Protein AF-C5KQ57-F1 (afdb_monomer_lite)

Radius of gyration: 14.75 Å; chains: 1; bounding box: 35×31×45 Å

Structure (mmCIF, N/CA/C/O backbone):
data_AF-C5KQ57-F1
#
_entry.id   AF-C5KQ57-F1
#
loop_
_atom_site.group_PDB
_atom_site.id
_atom_site.type_symbol
_atom_site.label_atom_id
_atom_site.label_alt_id
_atom_site.label_comp_id
_atom_site.label_asym_id
_atom_site.label_entity_id
_atom_site.label_seq_id
_atom_site.pdbx_PDB_ins_code
_atom_site.Cartn_x
_atom_site.Cartn_y
_atom_site.Cartn_z
_atom_site.occupancy
_atom_site.B_iso_or_equiv
_atom_site.auth_seq_id
_atom_site.auth_comp_id
_atom_site.auth_asym_id
_atom_site.auth_atom_id
_atom_site.pdbx_PDB_model_num
ATOM 1 N N . MET A 1 1 ? 5.722 4.271 -17.249 1.00 57.03 1 MET A N 1
ATOM 2 C CA . MET A 1 1 ? 5.388 3.732 -15.921 1.00 57.03 1 MET A CA 1
ATOM 3 C C . MET A 1 1 ? 4.205 2.830 -16.163 1.00 57.03 1 MET A C 1
ATOM 5 O O . MET A 1 1 ? 3.129 3.334 -16.461 1.00 57.03 1 MET A O 1
ATOM 9 N N . THR A 1 2 ? 4.468 1.532 -16.242 1.00 68.94 2 THR A N 1
ATOM 10 C CA . THR A 1 2 ? 3.512 0.520 -16.711 1.00 68.94 2 THR A CA 1
ATOM 11 C C . THR A 1 2 ? 3.211 -0.441 -15.565 1.00 68.94 2 THR A C 1
ATOM 13 O O . THR A 1 2 ? 3.278 -1.651 -15.724 1.00 68.94 2 THR A O 1
ATOM 16 N N . ASP A 1 3 ? 2.941 0.107 -14.382 1.00 87.44 3 ASP A N 1
ATOM 17 C CA . ASP A 1 3 ? 2.544 -0.707 -13.239 1.00 87.44 3 ASP A CA 1
ATOM 18 C C . ASP A 1 3 ? 1.046 -0.992 -13.336 1.00 87.44 3 ASP A C 1
ATOM 20 O O . ASP A 1 3 ? 0.245 -0.092 -13.611 1.00 87.44 3 ASP A O 1
ATOM 24 N N . CYS A 1 4 ? 0.671 -2.244 -13.105 1.00 90.44 4 CYS A N 1
ATOM 25 C CA . CYS A 1 4 ? -0.712 -2.689 -13.152 1.00 90.44 4 CYS A CA 1
ATOM 26 C C . CYS A 1 4 ? -1.061 -3.338 -11.819 1.00 90.44 4 CYS A C 1
ATOM 28 O O . CYS A 1 4 ? -0.482 -4.359 -11.457 1.00 90.44 4 CYS A O 1
ATOM 30 N N . ALA A 1 5 ? -2.044 -2.776 -11.121 1.00 93.56 5 ALA A N 1
ATOM 31 C CA . ALA A 1 5 ? -2.600 -3.364 -9.913 1.00 93.56 5 ALA A CA 1
ATOM 32 C C . ALA A 1 5 ? -4.131 -3.359 -9.974 1.00 93.56 5 ALA A C 1
ATOM 34 O O . ALA A 1 5 ? -4.744 -2.405 -10.457 1.00 93.56 5 ALA A O 1
ATOM 35 N N . PHE A 1 6 ? -4.745 -4.429 -9.478 1.00 94.69 6 PHE A N 1
ATOM 36 C CA . PHE A 1 6 ? -6.189 -4.625 -9.448 1.00 94.69 6 PHE A CA 1
ATOM 37 C C . PHE A 1 6 ? -6.610 -5.137 -8.077 1.00 94.69 6 PHE A C 1
ATOM 39 O O . PHE A 1 6 ? -5.919 -5.955 -7.472 1.00 94.69 6 PHE A O 1
ATOM 46 N N . GLY A 1 7 ? -7.766 -4.674 -7.609 1.00 95.00 7 GLY A N 1
ATOM 47 C CA . GLY A 1 7 ? -8.385 -5.138 -6.375 1.00 95.00 7 GLY A CA 1
ATOM 48 C C . GLY A 1 7 ? -9.827 -5.565 -6.622 1.00 95.00 7 GLY A C 1
ATOM 49 O O . GLY A 1 7 ? -10.558 -4.872 -7.329 1.00 95.00 7 GLY A O 1
ATOM 50 N N . ILE A 1 8 ? -10.241 -6.690 -6.040 1.00 95.94 8 ILE A N 1
ATOM 51 C CA . ILE A 1 8 ? -11.638 -7.138 -6.017 1.00 95.94 8 ILE A CA 1
ATOM 52 C C . ILE A 1 8 ? -12.045 -7.327 -4.561 1.00 95.94 8 ILE A C 1
ATOM 54 O O . ILE A 1 8 ? -11.406 -8.083 -3.832 1.00 95.94 8 ILE A O 1
ATOM 58 N N . ALA A 1 9 ? -13.119 -6.651 -4.158 1.00 94.62 9 ALA A N 1
ATOM 59 C CA . ALA A 1 9 ? -13.748 -6.833 -2.858 1.00 94.62 9 ALA A CA 1
ATOM 60 C C . ALA A 1 9 ? -14.992 -7.717 -3.009 1.00 94.62 9 ALA A C 1
ATOM 62 O O . ALA A 1 9 ? -15.873 -7.437 -3.827 1.00 94.62 9 ALA A O 1
ATOM 63 N N . GLY A 1 10 ? -15.036 -8.796 -2.235 1.00 93.06 10 GLY A N 1
ATOM 64 C CA . GLY A 1 10 ? -16.221 -9.613 -2.020 1.00 93.06 10 GLY A CA 1
ATOM 65 C C . GLY A 1 10 ? -16.960 -9.189 -0.753 1.00 93.06 10 GLY A C 1
ATOM 66 O O . GLY A 1 10 ? -16.752 -8.101 -0.228 1.00 93.06 10 GLY A O 1
ATOM 67 N N . LYS A 1 11 ? -17.835 -10.068 -0.258 1.00 90.00 11 LYS A N 1
ATOM 68 C CA . LYS A 1 11 ? -18.591 -9.818 0.976 1.00 90.00 11 LYS A CA 1
ATOM 69 C C . LYS A 1 11 ? -17.690 -9.819 2.216 1.00 90.00 11 LYS A C 1
ATOM 71 O O . LYS A 1 11 ? -17.746 -8.883 2.994 1.00 90.00 11 LYS A O 1
ATOM 76 N N . ASP A 1 12 ? -16.867 -10.858 2.349 1.00 90.56 12 ASP A N 1
ATOM 77 C CA . ASP A 1 12 ? -16.063 -11.133 3.548 1.00 90.56 12 ASP A CA 1
ATOM 78 C C . ASP A 1 12 ? -14.572 -11.317 3.187 1.00 90.56 12 ASP A C 1
ATOM 80 O O . ASP A 1 12 ? -13.826 -12.012 3.872 1.00 90.56 12 ASP A O 1
ATOM 84 N N . TRP A 1 13 ? -14.142 -10.791 2.034 1.00 91.69 13 TRP A N 1
ATOM 85 C CA . TRP A 1 13 ? -12.780 -10.966 1.526 1.00 91.69 13 TRP A CA 1
ATOM 86 C C . TRP A 1 13 ? -12.380 -9.861 0.550 1.00 91.69 13 TRP A C 1
ATOM 88 O O . TRP A 1 13 ? -13.220 -9.245 -0.109 1.00 91.69 13 TRP A O 1
ATOM 98 N N . VAL A 1 14 ? -11.071 -9.678 0.396 1.00 94.62 14 VAL A N 1
ATOM 99 C CA . VAL A 1 14 ? -10.468 -8.823 -0.627 1.00 94.62 14 VAL A CA 1
ATOM 100 C C . VAL A 1 14 ? -9.301 -9.555 -1.282 1.00 94.62 14 VAL A C 1
ATOM 102 O O . VAL A 1 14 ? -8.558 -10.276 -0.621 1.00 94.62 14 VAL A O 1
ATOM 105 N N . ILE A 1 15 ? -9.151 -9.390 -2.593 1.00 95.00 15 ILE A N 1
ATOM 106 C CA . ILE A 1 15 ? -7.998 -9.874 -3.355 1.00 95.00 15 ILE A CA 1
ATOM 107 C C . ILE A 1 15 ? -7.335 -8.670 -4.006 1.00 95.00 15 ILE A C 1
ATOM 109 O O . ILE A 1 15 ? -8.017 -7.857 -4.630 1.00 95.00 15 ILE A O 1
ATOM 113 N N . ILE A 1 16 ? -6.011 -8.593 -3.895 1.00 95.69 16 ILE A N 1
ATOM 114 C CA . ILE A 1 16 ? -5.174 -7.638 -4.616 1.00 95.69 16 ILE A CA 1
ATOM 115 C C . ILE A 1 16 ? -4.205 -8.427 -5.492 1.00 95.69 16 ILE A C 1
ATOM 117 O O . ILE A 1 16 ? -3.599 -9.397 -5.042 1.00 95.69 16 ILE A O 1
ATOM 121 N N . ALA A 1 17 ? -4.068 -8.009 -6.744 1.00 94.81 17 ALA A N 1
ATOM 122 C CA . ALA A 1 17 ? -3.086 -8.530 -7.679 1.00 94.81 17 ALA A CA 1
ATOM 123 C C . ALA A 1 17 ? -2.285 -7.366 -8.259 1.00 94.81 17 ALA A C 1
ATOM 125 O O . ALA A 1 17 ? -2.866 -6.350 -8.639 1.00 94.81 17 ALA A O 1
ATOM 126 N N . ALA A 1 18 ? -0.970 -7.527 -8.353 1.00 94.81 18 ALA A N 1
ATOM 127 C CA . ALA A 1 18 ? -0.073 -6.576 -8.992 1.00 94.81 18 ALA A CA 1
ATOM 128 C C . ALA A 1 18 ? 0.860 -7.308 -9.960 1.00 94.81 18 ALA A C 1
ATOM 130 O O . ALA A 1 18 ? 1.120 -8.504 -9.809 1.00 94.81 18 ALA A O 1
ATOM 131 N N . ASP A 1 19 ? 1.340 -6.604 -10.979 1.00 93.56 19 ASP A N 1
ATOM 132 C CA . ASP A 1 19 ? 2.390 -7.120 -11.846 1.00 93.56 19 ASP A CA 1
ATOM 133 C C . ASP A 1 19 ? 3.745 -7.166 -11.114 1.00 93.56 19 ASP A C 1
ATOM 135 O O . ASP A 1 19 ? 3.965 -6.475 -10.123 1.00 93.56 19 ASP A O 1
ATOM 139 N N . SER A 1 20 ? 4.679 -7.961 -11.632 1.00 92.81 20 SER A N 1
ATOM 140 C CA . SER A 1 20 ? 5.989 -8.179 -11.007 1.00 92.81 20 SER A CA 1
ATOM 141 C C . SER A 1 20 ? 7.163 -7.509 -11.733 1.00 92.81 20 SER A C 1
ATOM 143 O O . SER A 1 20 ? 8.329 -7.791 -11.434 1.00 92.81 20 SER A O 1
ATOM 145 N N . HIS A 1 21 ? 6.890 -6.667 -12.735 1.00 90.69 21 HIS A N 1
ATOM 146 C CA . HIS A 1 21 ? 7.920 -6.112 -13.612 1.00 90.69 21 HIS A CA 1
ATOM 147 C C . HIS A 1 21 ? 8.413 -4.757 -13.110 1.00 90.69 21 HIS A C 1
ATOM 149 O O . HIS A 1 21 ? 7.628 -3.863 -12.823 1.00 90.69 21 HIS A O 1
ATOM 155 N N . VAL A 1 22 ? 9.732 -4.582 -13.061 1.00 89.19 22 VAL A N 1
ATOM 156 C CA . VAL A 1 22 ? 10.380 -3.286 -12.850 1.00 89.19 22 VAL A CA 1
ATOM 157 C C . VAL A 1 22 ? 11.138 -2.942 -14.118 1.00 89.19 22 VAL A C 1
ATOM 159 O O . VAL A 1 22 ? 12.109 -3.609 -14.491 1.00 89.19 22 VAL A O 1
ATOM 162 N N . GLU A 1 23 ? 10.676 -1.902 -14.794 1.00 87.94 23 GLU A N 1
ATOM 163 C CA . GLU A 1 23 ? 11.152 -1.504 -16.110 1.00 87.94 23 GLU A CA 1
ATOM 164 C C . GLU A 1 23 ? 11.298 0.014 -16.212 1.00 87.94 23 GLU A C 1
ATOM 166 O O . GLU A 1 23 ? 10.517 0.783 -15.651 1.00 87.94 23 GLU A O 1
ATOM 171 N N . GLN A 1 24 ? 12.309 0.452 -16.958 1.00 83.88 24 GLN A N 1
ATOM 172 C CA . GLN A 1 24 ? 12.493 1.853 -17.315 1.00 83.88 24 GLN A CA 1
ATOM 173 C C . GLN A 1 24 ? 12.790 1.949 -18.803 1.00 83.88 24 GLN A C 1
ATOM 175 O O . GLN A 1 24 ? 13.822 1.485 -19.293 1.00 83.88 24 GLN A O 1
ATOM 180 N N . SER A 1 25 ? 11.876 2.598 -19.528 1.00 85.88 25 SER A N 1
ATOM 181 C CA . SER A 1 25 ? 11.896 2.632 -20.990 1.00 85.88 25 SER A CA 1
ATOM 182 C C . SER A 1 25 ? 11.914 1.202 -21.555 1.00 85.88 25 SER A C 1
ATOM 184 O O . SER A 1 25 ? 11.024 0.418 -21.246 1.00 85.88 25 SER A O 1
ATOM 186 N N . ILE A 1 26 ? 12.915 0.842 -22.356 1.00 85.69 26 ILE A N 1
ATOM 187 C CA . ILE A 1 26 ? 13.069 -0.495 -22.948 1.00 85.69 26 ILE A CA 1
ATOM 188 C C . ILE A 1 26 ? 13.811 -1.493 -22.044 1.00 85.69 26 ILE A C 1
ATOM 190 O O . ILE A 1 26 ? 13.926 -2.668 -22.392 1.00 85.69 26 ILE A O 1
ATOM 194 N N . VAL A 1 27 ? 14.370 -1.034 -20.92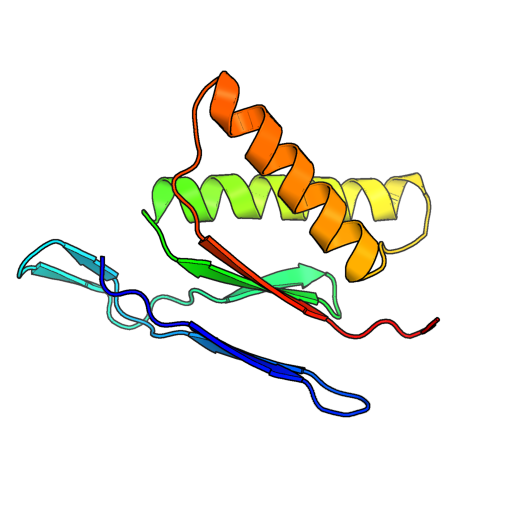0 1.00 87.94 27 VAL A N 1
ATOM 195 C CA . VAL A 1 27 ? 15.222 -1.848 -20.047 1.00 87.94 27 VAL A CA 1
ATOM 196 C C . VAL A 1 27 ? 14.373 -2.508 -18.969 1.00 87.94 27 VAL A C 1
ATOM 198 O O . VAL A 1 27 ? 13.697 -1.828 -18.197 1.00 87.94 27 VAL A O 1
ATOM 201 N N . LYS A 1 28 ? 14.452 -3.839 -18.888 1.00 88.75 28 LYS A N 1
ATOM 202 C CA . LYS A 1 28 ? 13.862 -4.635 -17.807 1.00 88.75 28 LYS A CA 1
ATOM 203 C C . LYS A 1 28 ? 14.905 -4.845 -16.717 1.00 88.75 28 LYS A C 1
ATOM 205 O O . LYS A 1 28 ? 15.903 -5.520 -16.956 1.00 88.75 28 LYS A O 1
ATOM 210 N N . PHE A 1 29 ? 14.674 -4.281 -15.537 1.00 89.44 29 PHE A N 1
ATOM 211 C CA . PHE A 1 29 ? 15.560 -4.460 -14.388 1.00 89.44 29 PHE A CA 1
ATOM 212 C C . PHE A 1 29 ? 15.262 -5.754 -13.638 1.00 89.44 29 PHE A C 1
ATOM 214 O O . PHE A 1 29 ? 16.181 -6.490 -13.287 1.00 89.44 29 PHE A O 1
ATOM 221 N N . LYS A 1 30 ? 13.977 -6.032 -13.392 1.00 91.06 30 LYS A N 1
ATOM 222 C CA . LYS A 1 30 ? 13.521 -7.193 -12.620 1.00 91.06 30 LYS A CA 1
ATOM 223 C C . LYS A 1 30 ? 12.134 -7.630 -13.090 1.00 91.06 30 LYS A C 1
ATOM 225 O O . LYS A 1 30 ? 11.354 -6.807 -13.554 1.00 91.06 30 LYS A O 1
ATOM 230 N N . THR A 1 31 ? 11.831 -8.921 -12.991 1.00 91.31 31 THR A N 1
ATOM 231 C CA . THR A 1 31 ? 10.525 -9.504 -13.373 1.00 91.31 31 THR A CA 1
ATOM 232 C C . THR A 1 31 ? 9.852 -10.268 -12.233 1.00 91.31 31 THR A C 1
ATOM 234 O O . THR A 1 31 ? 8.817 -10.901 -12.428 1.00 91.31 31 THR A O 1
ATOM 237 N N . THR A 1 32 ? 10.458 -10.239 -11.051 1.00 93.12 32 THR A N 1
ATOM 238 C CA . THR A 1 32 ? 10.054 -10.966 -9.843 1.00 93.12 32 THR A CA 1
ATOM 239 C C . THR A 1 32 ? 9.912 -10.024 -8.650 1.00 93.12 32 THR A C 1
ATOM 241 O O . THR A 1 32 ? 10.147 -10.421 -7.512 1.00 93.12 32 THR A O 1
ATOM 244 N N . GLU A 1 33 ? 9.643 -8.744 -8.904 1.00 91.56 33 GLU A N 1
ATOM 245 C CA . GLU A 1 33 ? 9.388 -7.803 -7.819 1.00 91.56 33 GLU A CA 1
ATOM 246 C C . GLU A 1 33 ? 8.014 -8.068 -7.223 1.00 91.56 33 GLU A C 1
ATOM 248 O O . GLU A 1 33 ? 7.047 -8.241 -7.964 1.00 91.56 33 GLU A O 1
ATOM 253 N N . ASP A 1 34 ? 7.942 -8.101 -5.896 1.00 91.94 34 ASP A N 1
ATOM 254 C CA . ASP A 1 34 ? 6.665 -8.073 -5.205 1.00 91.94 34 ASP A CA 1
ATOM 255 C C . ASP A 1 34 ? 6.286 -6.615 -4.959 1.00 91.94 34 ASP A C 1
ATOM 257 O O . ASP A 1 34 ? 7.014 -5.879 -4.295 1.00 91.94 34 ASP A O 1
ATOM 261 N N . LYS A 1 35 ? 5.175 -6.189 -5.557 1.00 93.19 35 LYS A N 1
ATOM 262 C CA . LYS A 1 35 ? 4.637 -4.831 -5.411 1.00 93.19 35 LYS A CA 1
ATOM 263 C C . LYS A 1 35 ? 3.510 -4.767 -4.382 1.00 93.19 35 LYS A C 1
ATOM 265 O O . LYS A 1 35 ? 2.881 -3.716 -4.241 1.00 93.19 35 LYS A O 1
ATOM 270 N N . ILE A 1 36 ? 3.212 -5.885 -3.717 1.00 94.69 36 ILE A N 1
ATOM 271 C CA . ILE A 1 36 ? 2.230 -5.989 -2.643 1.00 94.69 36 ILE A CA 1
ATOM 272 C C . ILE A 1 36 ? 2.989 -5.997 -1.316 1.00 94.69 36 ILE A C 1
ATOM 274 O O . ILE A 1 36 ? 3.929 -6.755 -1.114 1.00 94.69 36 ILE A O 1
ATOM 278 N N . TYR A 1 37 ? 2.562 -5.138 -0.399 1.00 92.88 37 TYR A N 1
ATOM 279 C CA . TYR A 1 37 ? 3.205 -4.924 0.887 1.00 92.88 37 TYR A CA 1
ATOM 280 C C . TYR A 1 37 ? 2.207 -5.203 2.002 1.00 92.88 37 TYR A C 1
ATOM 282 O O . TYR A 1 37 ? 1.089 -4.679 2.002 1.00 92.88 37 TYR A O 1
ATOM 290 N N . GLU A 1 38 ? 2.624 -6.007 2.970 1.00 91.88 38 GLU A N 1
ATOM 291 C CA . GLU A 1 38 ? 1.851 -6.288 4.175 1.00 91.88 38 GLU A CA 1
ATOM 292 C C . GLU A 1 38 ? 1.976 -5.104 5.142 1.00 91.88 38 GLU A C 1
ATOM 294 O O . GLU A 1 38 ? 3.077 -4.722 5.539 1.00 91.88 38 GLU A O 1
ATOM 299 N N . MET A 1 39 ? 0.848 -4.478 5.488 1.00 89.75 39 MET A N 1
ATOM 300 C CA . MET A 1 39 ? 0.826 -3.360 6.445 1.00 89.75 39 MET A CA 1
ATOM 301 C C . MET A 1 39 ? 0.606 -3.841 7.878 1.00 89.75 39 MET A C 1
ATOM 303 O O . MET A 1 39 ? 1.110 -3.234 8.817 1.00 89.75 39 MET A O 1
ATOM 307 N N . ASP A 1 40 ? -0.191 -4.896 8.026 1.00 85.56 40 ASP A N 1
ATOM 308 C CA . ASP A 1 40 ? -0.563 -5.556 9.275 1.00 85.56 40 ASP A CA 1
ATOM 309 C C . ASP A 1 40 ? -1.082 -6.966 8.921 1.00 85.56 40 ASP A C 1
ATOM 311 O O . ASP A 1 40 ? -1.257 -7.279 7.741 1.00 85.56 40 ASP A O 1
ATOM 315 N N . ASN A 1 41 ? -1.403 -7.801 9.910 1.00 85.44 41 ASN A N 1
ATOM 316 C CA . ASN A 1 41 ? -1.804 -9.205 9.707 1.00 85.44 41 ASN A CA 1
ATOM 317 C C . ASN A 1 41 ? -2.997 -9.417 8.749 1.00 85.44 41 ASN A C 1
ATOM 319 O O . ASN A 1 41 ? -3.166 -10.506 8.209 1.00 85.44 41 ASN A O 1
ATOM 323 N N . ASN A 1 42 ? -3.851 -8.409 8.567 1.00 90.31 42 ASN A N 1
ATOM 324 C CA . ASN A 1 42 ? -5.079 -8.475 7.769 1.00 90.31 42 ASN A CA 1
ATOM 325 C C . ASN A 1 42 ? -5.199 -7.341 6.735 1.00 90.31 42 ASN A C 1
ATOM 327 O O . ASN A 1 42 ? -6.300 -7.084 6.245 1.00 90.31 42 ASN A O 1
ATOM 331 N N . LYS A 1 43 ? -4.101 -6.637 6.411 1.00 93.50 43 LYS A N 1
ATOM 332 C CA . LYS A 1 43 ? -4.110 -5.474 5.504 1.00 93.50 43 LYS A CA 1
ATOM 333 C C . LYS A 1 43 ? -2.926 -5.495 4.548 1.00 93.50 43 LYS A C 1
ATOM 335 O O . LYS A 1 43 ? -1.779 -5.660 4.955 1.00 93.50 43 LYS A O 1
ATOM 340 N N . LEU A 1 44 ? -3.219 -5.246 3.280 1.00 94.50 44 LEU A N 1
ATOM 341 C CA . LEU A 1 44 ? -2.292 -5.296 2.160 1.00 94.50 44 LEU A CA 1
ATOM 342 C C . LEU A 1 44 ? -2.374 -4.001 1.354 1.00 94.50 44 LEU A C 1
ATOM 344 O O . LEU A 1 44 ? -3.447 -3.407 1.202 1.00 94.50 44 LEU A O 1
ATOM 348 N N . VAL A 1 45 ? -1.241 -3.587 0.795 1.00 95.38 45 VAL A N 1
ATOM 349 C CA . VAL A 1 45 ? -1.158 -2.431 -0.098 1.00 95.38 45 VAL A CA 1
ATOM 350 C C . VAL A 1 45 ? -0.378 -2.796 -1.345 1.00 95.38 45 VAL A C 1
ATOM 352 O O . VAL A 1 45 ? 0.781 -3.176 -1.249 1.00 95.38 45 VAL A O 1
ATOM 355 N N . ALA A 1 46 ? -0.984 -2.644 -2.519 1.00 95.31 46 ALA A N 1
ATOM 356 C CA . ALA A 1 46 ? -0.235 -2.636 -3.772 1.00 95.31 46 ALA A CA 1
ATOM 357 C C . ALA A 1 46 ? 0.187 -1.208 -4.108 1.00 95.31 46 ALA A C 1
ATOM 359 O O . ALA A 1 46 ? -0.662 -0.315 -4.095 1.00 95.31 46 ALA A O 1
ATOM 360 N N . ALA A 1 47 ? 1.460 -1.000 -4.439 1.00 93.62 47 ALA A N 1
ATOM 361 C CA . ALA A 1 47 ? 1.984 0.299 -4.851 1.00 93.62 47 ALA A CA 1
ATOM 362 C C . ALA A 1 47 ? 2.458 0.305 -6.310 1.00 93.62 47 ALA A C 1
ATOM 364 O O . ALA A 1 47 ? 2.999 -0.673 -6.821 1.00 93.62 47 ALA A O 1
ATOM 365 N N . ALA A 1 48 ? 2.252 1.442 -6.966 1.00 91.50 48 ALA A N 1
ATOM 366 C CA . ALA A 1 48 ? 2.656 1.737 -8.332 1.00 91.50 48 ALA A CA 1
ATOM 367 C C . ALA A 1 48 ? 3.361 3.096 -8.355 1.00 91.50 48 ALA A C 1
ATOM 369 O O . ALA A 1 48 ? 2.836 4.074 -7.819 1.00 91.50 48 ALA A O 1
ATOM 370 N N . GLY A 1 49 ? 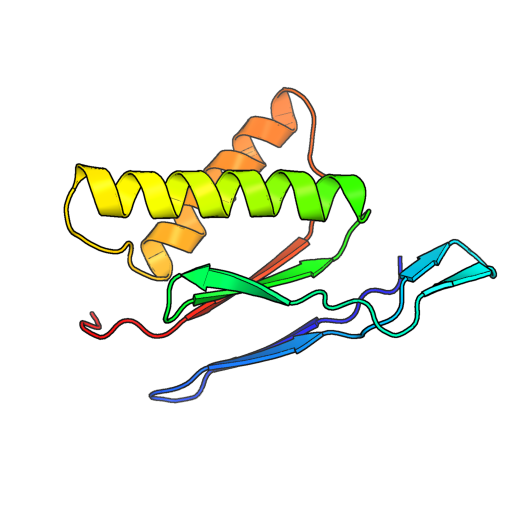4.531 3.177 -8.978 1.00 89.88 49 GLY A N 1
ATOM 371 C CA . GLY A 1 49 ? 5.392 4.352 -8.882 1.00 89.88 49 GLY A CA 1
ATOM 372 C C . GLY A 1 49 ? 6.878 4.004 -8.916 1.00 89.88 49 GLY A C 1
ATOM 373 O O . GLY A 1 49 ? 7.253 2.833 -9.007 1.00 89.88 49 GLY A O 1
ATOM 374 N N . PRO A 1 50 ? 7.770 5.007 -8.831 1.00 89.62 50 PRO A N 1
ATOM 375 C CA . PRO A 1 50 ? 9.191 4.760 -8.661 1.00 89.62 50 PRO A CA 1
ATOM 376 C C . PRO A 1 50 ? 9.425 3.896 -7.418 1.00 89.62 50 PRO A C 1
ATOM 378 O O . PRO A 1 50 ? 8.860 4.147 -6.352 1.00 89.62 50 PRO A O 1
ATOM 381 N N . GLN A 1 51 ? 10.275 2.880 -7.552 1.00 87.56 51 GLN A N 1
ATOM 382 C CA . GLN A 1 51 ? 10.501 1.895 -6.491 1.00 87.56 51 GLN A CA 1
ATOM 383 C C . GLN A 1 51 ? 11.058 2.535 -5.209 1.00 87.56 51 GLN A C 1
ATOM 385 O O . GLN A 1 51 ? 10.684 2.137 -4.112 1.00 87.56 51 GLN A O 1
ATOM 390 N N . ALA A 1 52 ? 11.914 3.554 -5.341 1.00 89.50 52 ALA A N 1
ATOM 391 C CA . ALA A 1 52 ? 12.474 4.276 -4.199 1.00 89.50 52 ALA A CA 1
ATOM 392 C C . ALA A 1 52 ? 11.384 4.983 -3.375 1.00 89.50 52 ALA A C 1
ATOM 394 O O . ALA A 1 52 ? 11.317 4.792 -2.162 1.00 89.50 52 ALA A O 1
ATOM 395 N N . ASP A 1 53 ? 10.505 5.735 -4.043 1.00 91.50 53 ASP A N 1
ATOM 396 C CA . ASP A 1 53 ? 9.392 6.441 -3.404 1.00 91.50 53 ASP A CA 1
ATOM 397 C C . ASP A 1 53 ? 8.397 5.456 -2.786 1.00 91.50 53 ASP A C 1
ATOM 399 O O . ASP A 1 53 ? 7.984 5.638 -1.643 1.00 91.50 53 ASP A O 1
ATOM 403 N N . SER A 1 54 ? 8.047 4.397 -3.523 1.00 91.44 54 SER A N 1
ATOM 404 C CA . SER A 1 54 ? 7.076 3.391 -3.080 1.00 91.44 54 SER A CA 1
ATOM 405 C C . SER A 1 54 ? 7.568 2.655 -1.835 1.00 91.44 54 SER A C 1
ATOM 407 O O . SER A 1 54 ? 6.852 2.605 -0.837 1.00 91.44 54 SER A O 1
ATOM 409 N N . ASN A 1 55 ? 8.811 2.159 -1.853 1.00 92.06 55 ASN A N 1
ATOM 410 C CA . ASN A 1 55 ? 9.405 1.460 -0.713 1.00 92.06 55 ASN A CA 1
ATOM 411 C C . ASN A 1 55 ? 9.515 2.371 0.510 1.00 92.06 55 ASN A C 1
ATOM 413 O O . ASN A 1 55 ? 9.083 1.990 1.593 1.00 92.06 55 ASN A O 1
ATOM 417 N N . GLN A 1 56 ? 10.059 3.581 0.339 1.00 93.19 56 GLN A N 1
ATOM 418 C CA . GLN A 1 56 ? 10.249 4.503 1.457 1.00 93.19 56 GLN A CA 1
ATOM 419 C C . GLN A 1 56 ? 8.912 4.909 2.084 1.00 93.19 56 GLN A C 1
ATOM 421 O O . GLN A 1 56 ? 8.785 4.930 3.309 1.00 93.19 56 GLN A O 1
ATOM 426 N N . PHE A 1 57 ? 7.918 5.236 1.257 1.00 94.44 57 PHE A N 1
ATOM 427 C CA . PHE A 1 57 ? 6.622 5.674 1.751 1.00 94.44 57 PHE A CA 1
ATOM 428 C C . PHE A 1 57 ? 5.870 4.540 2.453 1.00 94.44 57 PHE A C 1
ATOM 430 O O . PHE A 1 57 ? 5.364 4.728 3.556 1.00 94.44 57 PHE A O 1
ATOM 437 N N . LEU A 1 58 ? 5.830 3.346 1.860 1.00 93.81 58 LEU A N 1
ATOM 438 C CA . LEU A 1 58 ? 5.141 2.203 2.459 1.00 93.81 58 LEU A CA 1
ATOM 439 C C . LEU A 1 58 ? 5.818 1.712 3.737 1.00 93.81 58 LEU A C 1
ATOM 441 O O . LEU A 1 58 ? 5.120 1.372 4.690 1.00 93.81 58 LEU A O 1
ATOM 445 N N . GLU A 1 59 ? 7.150 1.723 3.798 1.00 93.50 59 GLU A N 1
ATOM 446 C CA . GLU A 1 59 ? 7.879 1.399 5.026 1.00 93.50 59 GLU A CA 1
ATOM 447 C C . GLU A 1 59 ? 7.562 2.411 6.134 1.00 93.50 59 GLU A C 1
ATOM 449 O O . GLU A 1 59 ? 7.271 2.020 7.265 1.00 93.50 59 GLU A O 1
ATOM 454 N N . PHE A 1 60 ? 7.533 3.707 5.809 1.00 94.38 60 PHE A N 1
ATOM 455 C CA . PHE A 1 60 ? 7.117 4.744 6.751 1.00 94.38 60 PHE A CA 1
ATOM 456 C C . PHE A 1 60 ? 5.696 4.499 7.278 1.00 94.38 60 PHE A C 1
ATOM 458 O O . PHE A 1 60 ? 5.475 4.544 8.490 1.00 94.38 60 PHE A O 1
ATOM 465 N N . ILE A 1 61 ? 4.738 4.199 6.398 1.00 95.12 61 ILE A N 1
ATOM 466 C CA . ILE A 1 61 ? 3.355 3.917 6.800 1.00 95.12 61 ILE A CA 1
ATOM 467 C C . ILE A 1 61 ? 3.288 2.664 7.679 1.00 95.12 61 ILE A C 1
ATOM 469 O O . ILE A 1 61 ? 2.742 2.740 8.778 1.00 95.12 61 ILE A O 1
ATOM 473 N N . SER A 1 62 ? 3.887 1.550 7.249 1.00 93.25 62 SER A N 1
ATOM 474 C CA . SER A 1 62 ? 3.898 0.277 7.985 1.00 93.25 62 SER A CA 1
ATOM 475 C C . SER A 1 62 ? 4.449 0.448 9.405 1.00 93.25 62 SER A C 1
ATOM 477 O O . SER A 1 62 ? 3.804 0.051 10.375 1.00 93.25 62 SER A O 1
ATOM 479 N N . ARG A 1 63 ? 5.578 1.152 9.564 1.00 94.44 63 ARG A N 1
ATOM 480 C CA . ARG A 1 63 ? 6.175 1.396 10.886 1.00 94.44 63 ARG A CA 1
ATOM 481 C C . ARG A 1 63 ? 5.315 2.261 11.794 1.00 94.44 63 ARG A C 1
ATOM 483 O O . ARG A 1 63 ? 5.270 2.010 12.995 1.00 94.44 63 ARG A O 1
ATOM 490 N N . ASN A 1 64 ? 4.619 3.259 11.255 1.00 94.00 64 ASN A N 1
ATOM 491 C CA . ASN A 1 64 ? 3.710 4.079 12.058 1.00 94.00 64 ASN A CA 1
ATOM 492 C C . ASN A 1 64 ? 2.448 3.310 12.466 1.00 94.00 64 ASN A C 1
ATOM 494 O O . ASN A 1 64 ? 1.965 3.484 13.584 1.00 94.00 64 ASN A O 1
ATOM 498 N N . VAL A 1 65 ? 1.937 2.438 11.595 1.00 92.88 65 VAL A N 1
ATOM 499 C CA . VAL A 1 65 ? 0.800 1.554 11.895 1.00 92.88 65 VAL A CA 1
ATOM 500 C C . VAL A 1 65 ? 1.170 0.562 12.998 1.00 92.88 65 VAL A C 1
ATOM 502 O O . VAL A 1 65 ? 0.436 0.432 13.978 1.00 92.88 65 VAL A O 1
ATOM 505 N N . GLU A 1 66 ? 2.338 -0.073 12.886 1.00 92.56 66 GLU A N 1
ATOM 506 C CA . GLU A 1 66 ? 2.875 -0.987 13.896 1.00 92.56 66 GLU A CA 1
ATOM 507 C C . GLU A 1 66 ? 3.095 -0.269 15.237 1.00 92.56 66 GLU A C 1
ATOM 509 O O . GLU A 1 66 ? 2.638 -0.731 16.284 1.00 92.56 66 GLU A O 1
ATOM 514 N N . LEU A 1 67 ? 3.718 0.914 15.213 1.00 94.19 67 LEU A N 1
ATOM 515 C CA . LEU A 1 67 ? 3.911 1.735 16.408 1.00 94.19 67 LEU A CA 1
ATOM 516 C C . LEU A 1 67 ? 2.577 2.115 17.061 1.00 94.19 67 LEU A C 1
ATOM 518 O O . LEU A 1 67 ? 2.448 2.034 18.283 1.00 94.19 67 LEU A O 1
ATOM 522 N N . TYR A 1 68 ? 1.577 2.507 16.269 1.00 93.06 68 TYR A N 1
ATOM 523 C CA . TYR A 1 68 ? 0.248 2.832 16.782 1.00 93.06 68 TYR A CA 1
ATOM 524 C C . TYR A 1 68 ? -0.380 1.634 17.500 1.00 93.06 68 TYR A C 1
ATOM 526 O O . TYR A 1 68 ? -0.933 1.802 18.592 1.00 93.06 68 TYR A O 1
ATOM 534 N N . ALA A 1 69 ? -0.257 0.435 16.927 1.00 91.56 69 ALA A N 1
ATOM 535 C CA . ALA A 1 69 ? -0.760 -0.789 17.536 1.00 91.56 69 ALA A CA 1
ATOM 536 C C . ALA A 1 69 ? -0.045 -1.118 18.855 1.00 91.56 69 ALA A C 1
ATOM 538 O O . ALA A 1 69 ? -0.702 -1.474 19.832 1.00 91.56 69 ALA A O 1
ATOM 539 N N . LEU A 1 70 ? 1.276 -0.925 18.923 1.00 93.00 70 LEU A N 1
ATOM 540 C CA . LEU A 1 70 ? 2.061 -1.141 20.144 1.00 93.00 70 LEU A CA 1
ATOM 541 C C . LEU A 1 70 ? 1.711 -0.148 21.259 1.00 93.00 70 LEU A C 1
ATOM 543 O O . LEU A 1 70 ? 1.632 -0.533 22.424 1.00 93.00 70 LEU A O 1
ATOM 547 N N . VAL A 1 71 ? 1.497 1.125 20.916 1.00 95.50 71 VAL A N 1
ATOM 548 C CA . VAL A 1 71 ? 1.210 2.185 21.896 1.00 95.50 71 VAL A CA 1
ATOM 549 C C . VAL A 1 71 ? -0.220 2.094 22.429 1.00 95.50 71 VAL A C 1
ATOM 551 O O . VAL A 1 71 ? -0.439 2.287 23.623 1.00 95.50 71 VAL A O 1
ATOM 554 N N . ASN A 1 72 ? -1.195 1.808 21.564 1.00 92.56 72 ASN A N 1
ATOM 555 C CA . ASN A 1 72 ? -2.615 1.835 21.928 1.00 92.56 72 ASN A CA 1
ATOM 556 C C . ASN A 1 72 ? -3.198 0.444 22.224 1.00 92.56 72 ASN A C 1
ATOM 558 O O . ASN A 1 72 ? -4.323 0.346 22.710 1.00 92.56 72 ASN A O 1
ATOM 562 N N . GLY A 1 73 ? -2.465 -0.630 21.917 1.00 90.00 73 GLY A N 1
ATOM 563 C CA . GLY A 1 73 ? -2.920 -2.012 22.092 1.00 90.00 73 GLY A CA 1
ATOM 564 C C . GLY A 1 73 ? -4.051 -2.432 21.145 1.00 90.00 73 GLY A C 1
ATOM 565 O O . GLY A 1 73 ? -4.692 -3.453 21.389 1.00 90.00 73 GLY A O 1
ATOM 566 N N . ILE A 1 74 ? -4.327 -1.651 20.094 1.00 88.38 74 ILE A N 1
ATOM 567 C CA . ILE A 1 74 ? -5.384 -1.908 19.107 1.00 88.38 74 ILE A CA 1
ATOM 568 C C . ILE A 1 74 ? -4.854 -1.724 17.686 1.00 88.38 74 ILE A C 1
ATOM 570 O O . ILE A 1 74 ? -4.118 -0.779 17.406 1.00 88.38 74 ILE A O 1
ATOM 574 N N . GLN A 1 75 ? -5.255 -2.608 16.774 1.00 88.69 75 GLN A N 1
ATOM 575 C CA . GLN A 1 75 ? -4.964 -2.445 15.351 1.00 88.69 75 GLN A CA 1
ATOM 576 C C . GLN A 1 75 ? -5.877 -1.380 14.738 1.00 88.69 75 GLN A C 1
ATOM 578 O O . GLN A 1 75 ? -7.043 -1.242 15.115 1.00 88.69 75 GLN A O 1
ATOM 583 N N . LEU A 1 76 ? -5.344 -0.628 13.773 1.00 90.12 76 LEU A N 1
ATOM 584 C CA . LEU A 1 76 ? -6.146 0.301 12.980 1.00 90.12 76 LEU A CA 1
ATOM 585 C C . LEU A 1 76 ? -7.158 -0.477 12.137 1.00 90.12 76 LEU A C 1
ATOM 587 O O . LEU A 1 76 ? -6.858 -1.572 11.670 1.00 90.12 76 LEU A O 1
ATOM 591 N N . THR A 1 77 ? -8.332 0.104 11.900 1.00 92.31 77 THR A N 1
ATOM 592 C CA . THR A 1 77 ? -9.251 -0.407 10.874 1.00 92.31 77 THR A CA 1
ATOM 593 C C . THR A 1 77 ? -8.704 -0.094 9.485 1.00 92.31 77 THR A C 1
ATOM 595 O O . THR A 1 77 ? -7.901 0.828 9.305 1.00 92.31 77 THR A O 1
ATOM 598 N N . THR A 1 78 ? -9.156 -0.823 8.473 1.00 92.56 78 THR A N 1
ATOM 599 C CA . THR A 1 78 ? -8.777 -0.611 7.073 1.00 92.56 78 THR A CA 1
ATOM 600 C C . THR A 1 78 ? -9.163 0.798 6.611 1.00 92.56 78 THR A C 1
ATOM 602 O O . THR A 1 78 ? -8.384 1.473 5.933 1.00 92.56 78 THR A O 1
ATOM 605 N N . HIS A 1 79 ? -10.314 1.312 7.061 1.00 92.50 79 HIS A N 1
ATOM 606 C CA . HIS A 1 79 ? -10.716 2.696 6.798 1.00 92.50 79 HIS A CA 1
ATOM 607 C C . HIS A 1 79 ? -9.784 3.714 7.481 1.00 92.50 79 HIS A C 1
ATOM 609 O O . HIS A 1 79 ? -9.414 4.724 6.868 1.00 92.50 79 HIS A O 1
ATOM 615 N N . ALA A 1 80 ? -9.402 3.483 8.740 1.00 92.75 80 ALA A N 1
ATOM 616 C CA . ALA A 1 80 ? -8.500 4.380 9.459 1.00 92.75 80 ALA A CA 1
ATOM 617 C C . ALA A 1 80 ? -7.108 4.407 8.813 1.00 92.75 80 ALA A C 1
ATOM 619 O O . ALA A 1 80 ? -6.567 5.491 8.595 1.00 92.75 80 ALA A O 1
ATOM 620 N N . LEU A 1 81 ? -6.585 3.239 8.422 1.00 94.38 81 LEU A N 1
ATOM 621 C CA . LEU A 1 81 ? -5.345 3.112 7.659 1.00 94.38 81 LEU A CA 1
ATOM 622 C C . LEU A 1 81 ? -5.410 3.930 6.364 1.00 94.38 81 LEU A C 1
ATOM 624 O O . LEU A 1 81 ? -4.553 4.776 6.132 1.00 94.38 81 LEU A O 1
ATOM 628 N N . ALA A 1 82 ? -6.460 3.752 5.558 1.00 94.38 82 ALA A N 1
ATOM 629 C CA . ALA A 1 82 ? -6.603 4.472 4.295 1.00 94.38 82 ALA A CA 1
ATOM 630 C C . ALA A 1 82 ? -6.652 6.000 4.475 1.00 94.38 82 ALA A C 1
ATOM 632 O O . ALA A 1 82 ? -6.101 6.743 3.660 1.00 94.38 82 ALA A O 1
ATOM 633 N N . ASN A 1 83 ? -7.294 6.484 5.542 1.00 95.19 83 ASN A N 1
ATOM 634 C CA . ASN A 1 83 ? -7.315 7.909 5.871 1.00 95.19 83 ASN A CA 1
ATOM 635 C C . ASN A 1 83 ? -5.947 8.419 6.324 1.00 95.19 83 ASN A C 1
ATOM 637 O O . ASN A 1 83 ? -5.518 9.474 5.862 1.00 95.19 83 ASN A O 1
ATOM 641 N N . PHE A 1 84 ? -5.263 7.673 7.192 1.00 94.81 84 PHE A N 1
ATOM 642 C CA . PHE A 1 84 ? -3.918 8.007 7.647 1.00 94.81 84 PHE A CA 1
ATOM 643 C C . PHE A 1 84 ? -2.949 8.099 6.463 1.00 94.81 84 PHE A C 1
ATOM 645 O O . PHE A 1 84 ? -2.367 9.155 6.232 1.00 94.81 84 PHE A O 1
ATOM 652 N N . THR A 1 85 ? -2.875 7.057 5.631 1.00 95.31 85 THR A N 1
ATOM 653 C CA . THR A 1 85 ? -2.014 7.027 4.441 1.00 95.31 85 THR A CA 1
ATOM 654 C C . THR A 1 85 ? -2.311 8.178 3.480 1.00 95.31 85 THR A C 1
ATOM 656 O O . THR A 1 85 ? -1.391 8.801 2.952 1.00 95.31 85 THR A O 1
ATOM 659 N N . ARG A 1 86 ? -3.593 8.505 3.262 1.00 94.62 86 ARG A N 1
ATOM 660 C CA . ARG A 1 86 ? -3.985 9.630 2.402 1.00 94.62 86 ARG A CA 1
ATOM 661 C C . ARG A 1 86 ? -3.539 10.975 2.972 1.00 94.62 86 ARG A C 1
ATOM 663 O O . ARG A 1 86 ? -3.105 11.823 2.198 1.00 94.62 86 ARG A O 1
ATOM 670 N N . ASN A 1 87 ? -3.659 11.178 4.283 1.00 95.25 87 ASN A N 1
ATOM 671 C CA . ASN A 1 87 ? -3.228 12.416 4.932 1.00 95.25 87 ASN A CA 1
ATOM 672 C C . ASN A 1 87 ? -1.711 12.594 4.828 1.00 95.25 87 ASN A C 1
ATOM 674 O O . ASN A 1 87 ? -1.262 13.654 4.402 1.00 95.25 87 ASN A O 1
ATOM 678 N N . GLU A 1 88 ? -0.939 11.541 5.103 1.00 94.88 88 GLU A N 1
ATOM 679 C CA . GLU A 1 88 ? 0.522 11.567 4.965 1.00 94.88 88 GLU A CA 1
ATOM 680 C C . GLU A 1 88 ? 0.950 11.877 3.524 1.00 94.88 88 GLU A C 1
ATOM 682 O O . GLU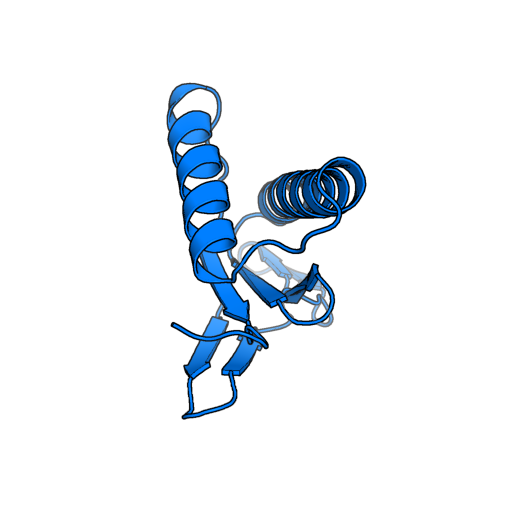 A 1 88 ? 1.81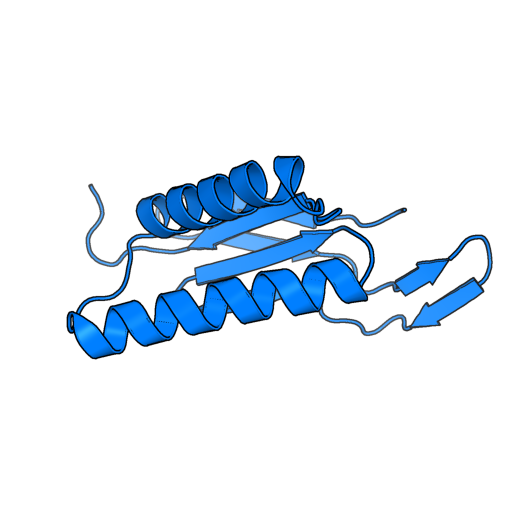5 12.722 3.286 1.00 94.88 88 GLU A O 1
ATOM 687 N N . LEU A 1 89 ? 0.287 11.266 2.536 1.00 93.50 89 LEU A N 1
ATOM 688 C CA . LEU A 1 89 ? 0.551 11.551 1.127 1.00 93.50 89 LEU A CA 1
ATOM 689 C C . LEU A 1 89 ? 0.179 13.000 0.764 1.00 93.50 89 LEU A C 1
ATOM 691 O O . LEU A 1 89 ? 0.934 13.677 0.066 1.00 93.50 89 LEU A O 1
ATOM 695 N N . ALA A 1 90 ? -0.948 13.510 1.270 1.00 94.19 90 ALA A N 1
ATOM 696 C CA . ALA A 1 90 ? -1.389 14.886 1.040 1.00 94.19 90 ALA A CA 1
ATOM 697 C C . ALA A 1 90 ? -0.454 15.931 1.672 1.00 94.19 90 ALA A C 1
ATOM 699 O O . ALA A 1 90 ? -0.235 16.998 1.090 1.00 94.19 90 ALA A O 1
ATOM 700 N N . ASP A 1 91 ? 0.117 15.634 2.835 1.00 93.81 91 ASP A N 1
ATOM 701 C CA . ASP A 1 91 ? 1.095 16.499 3.487 1.00 93.81 91 ASP A CA 1
ATOM 702 C C . ASP A 1 91 ? 2.449 16.466 2.772 1.00 93.81 91 ASP A C 1
ATOM 704 O O . ASP A 1 91 ? 3.074 17.519 2.583 1.00 93.81 91 ASP A O 1
ATOM 708 N N . ALA A 1 92 ? 2.869 15.291 2.290 1.00 92.69 92 ALA A N 1
ATOM 709 C CA . ALA A 1 92 ? 4.075 15.139 1.484 1.00 92.69 92 ALA A CA 1
ATOM 710 C C . ALA A 1 92 ? 4.008 15.951 0.180 1.00 92.69 92 ALA A C 1
ATOM 712 O O . ALA A 1 92 ? 5.001 16.580 -0.192 1.00 92.69 92 ALA A O 1
ATOM 713 N N . LEU A 1 93 ? 2.833 16.061 -0.459 1.00 92.19 93 LEU A N 1
ATOM 714 C CA . LEU A 1 93 ? 2.649 16.858 -1.685 1.00 92.19 93 LEU A CA 1
ATOM 715 C C . LEU A 1 93 ? 3.142 18.310 -1.566 1.00 92.19 93 LEU A C 1
ATOM 717 O O . LEU A 1 93 ? 3.520 18.909 -2.572 1.00 92.19 93 LEU A O 1
ATOM 721 N N . ARG A 1 94 ? 3.147 18.890 -0.358 1.00 91.56 94 ARG A N 1
ATOM 722 C CA . ARG A 1 94 ? 3.550 20.288 -0.122 1.00 91.56 94 ARG A CA 1
ATOM 723 C C . ARG A 1 94 ? 5.015 20.467 0.288 1.00 91.56 94 ARG A C 1
ATOM 725 O O . ARG A 1 94 ? 5.482 21.602 0.317 1.00 91.56 94 ARG A O 1
ATOM 732 N N . LYS A 1 95 ? 5.727 19.390 0.637 1.00 88.25 95 LYS A N 1
ATOM 733 C CA . LYS A 1 95 ? 7.109 19.437 1.163 1.00 88.25 95 LYS A CA 1
ATOM 734 C C . LYS A 1 95 ? 8.112 18.704 0.268 1.00 88.25 95 LYS A C 1
ATOM 736 O O . LYS A 1 95 ? 9.258 19.125 0.164 1.00 88.25 95 LYS A O 1
ATOM 741 N N . GLY A 1 96 ? 7.666 17.630 -0.373 1.00 88.31 96 GLY A N 1
ATOM 742 C CA . GLY A 1 96 ? 8.447 16.721 -1.201 1.00 88.31 96 GLY A CA 1
ATOM 743 C C . GLY A 1 96 ? 7.545 15.544 -1.579 1.00 88.31 96 GLY A C 1
ATOM 744 O O . GLY A 1 96 ? 7.354 14.662 -0.746 1.00 88.31 96 GLY A O 1
ATOM 745 N N . PRO A 1 97 ? 6.908 15.563 -2.763 1.00 89.25 97 PRO A N 1
ATOM 746 C CA . PRO A 1 97 ? 5.860 14.607 -3.098 1.00 89.25 97 PRO A CA 1
ATOM 747 C C . PRO A 1 97 ? 6.432 13.208 -3.336 1.00 89.25 97 PRO A C 1
ATOM 749 O O . PRO A 1 97 ? 7.337 13.050 -4.151 1.00 89.25 97 PRO A O 1
ATOM 752 N N . TYR A 1 98 ? 5.829 12.200 -2.708 1.00 92.38 98 TYR A N 1
ATOM 753 C CA . TYR A 1 98 ? 5.998 10.807 -3.115 1.00 92.38 98 TYR A CA 1
ATOM 754 C C . TYR A 1 98 ? 5.202 10.549 -4.391 1.00 92.38 98 TYR A C 1
ATOM 756 O O . TYR A 1 98 ? 3.994 10.795 -4.432 1.00 92.38 98 TYR A O 1
ATOM 764 N N . GLN A 1 99 ? 5.852 10.037 -5.434 1.00 90.56 99 GLN A N 1
ATOM 765 C CA . GLN A 1 99 ? 5.178 9.678 -6.683 1.00 90.56 99 GLN A CA 1
ATOM 766 C C . GLN A 1 99 ? 4.630 8.250 -6.627 1.00 90.56 99 GLN A C 1
ATOM 768 O O . GLN A 1 99 ? 5.032 7.392 -7.408 1.00 90.56 99 GLN A O 1
ATOM 773 N N . VAL A 1 100 ? 3.708 7.990 -5.701 1.00 91.94 100 VAL A N 1
ATOM 774 C CA . VAL A 1 100 ? 3.142 6.655 -5.484 1.00 91.94 100 VAL A CA 1
ATOM 775 C C . VAL A 1 100 ? 1.619 6.664 -5.602 1.00 91.94 100 VAL A C 1
ATOM 777 O O . VAL A 1 100 ? 0.927 7.490 -5.009 1.00 91.94 100 VAL A O 1
ATOM 780 N N . ASN A 1 101 ? 1.093 5.716 -6.369 1.00 92.06 101 ASN A N 1
ATOM 781 C CA . ASN A 1 101 ? -0.314 5.339 -6.382 1.00 92.06 101 ASN A CA 1
ATOM 782 C C . ASN A 1 101 ? -0.467 4.024 -5.625 1.00 92.06 101 ASN A C 1
ATOM 784 O O . ASN A 1 101 ? 0.383 3.147 -5.742 1.00 92.06 101 ASN A O 1
ATOM 788 N N . MET A 1 102 ? -1.545 3.875 -4.857 1.00 93.69 102 MET A N 1
ATOM 789 C CA . MET A 1 102 ? -1.732 2.705 -3.999 1.00 93.69 102 MET A CA 1
ATOM 790 C C . MET A 1 102 ? -3.155 2.162 -4.072 1.00 93.69 102 MET A C 1
ATOM 792 O O . MET A 1 102 ? -4.119 2.927 -4.135 1.00 93.69 102 MET A O 1
ATOM 796 N N . LEU A 1 103 ? -3.276 0.839 -3.982 1.00 94.88 103 LEU A N 1
ATOM 797 C CA . LEU A 1 103 ? -4.513 0.132 -3.667 1.00 94.88 103 LEU A CA 1
ATOM 798 C C . LEU A 1 103 ? -4.373 -0.478 -2.278 1.00 94.88 103 LEU A C 1
ATOM 800 O O . LEU A 1 103 ? -3.503 -1.315 -2.067 1.00 94.88 103 LEU A O 1
ATOM 804 N N . ILE A 1 104 ? -5.230 -0.060 -1.350 1.00 95.25 104 ILE A N 1
ATOM 805 C CA . ILE A 1 104 ? -5.268 -0.568 0.024 1.00 95.25 104 ILE A CA 1
ATOM 806 C C . ILE A 1 104 ? -6.458 -1.515 0.138 1.00 95.25 104 ILE A C 1
ATOM 808 O O . ILE A 1 104 ? -7.574 -1.147 -0.234 1.00 95.25 104 ILE A O 1
ATOM 812 N N . GLY A 1 105 ? -6.231 -2.711 0.666 1.00 94.50 105 GLY A N 1
ATOM 813 C CA . GLY A 1 105 ? -7.279 -3.681 0.953 1.00 94.50 105 GLY A CA 1
ATOM 814 C C . GLY A 1 105 ? -7.000 -4.382 2.268 1.00 94.50 105 GLY A C 1
ATOM 815 O O . GLY A 1 105 ? -5.857 -4.670 2.602 1.00 94.50 105 GLY A O 1
ATOM 816 N N . GLY A 1 106 ? -8.050 -4.653 3.024 1.00 92.75 106 GLY A N 1
ATOM 817 C CA . GLY A 1 106 ? -7.941 -5.378 4.273 1.00 92.75 106 GLY A CA 1
ATOM 818 C C . GLY A 1 106 ? -9.274 -5.951 4.703 1.00 92.75 106 GLY A C 1
ATOM 819 O O . GLY A 1 106 ? -10.301 -5.695 4.071 1.00 92.75 106 GLY A O 1
ATOM 820 N N . TYR A 1 107 ? -9.222 -6.742 5.762 1.00 90.94 107 TYR A N 1
ATOM 821 C CA . TYR A 1 107 ? -10.382 -7.315 6.425 1.00 90.94 107 TYR A CA 1
ATOM 822 C C . TYR A 1 107 ? -10.352 -6.903 7.895 1.00 90.94 107 TYR A C 1
ATOM 824 O O . TYR A 1 107 ? -9.355 -7.139 8.576 1.00 90.94 107 TYR A O 1
ATOM 832 N N . ASP A 1 108 ? -11.424 -6.283 8.381 1.00 88.88 108 ASP A N 1
ATOM 833 C CA . ASP A 1 108 ? -11.535 -5.852 9.770 1.00 88.88 108 ASP A CA 1
ATOM 834 C C . ASP A 1 108 ? -12.428 -6.848 10.542 1.00 88.88 108 ASP A C 1
ATOM 836 O O 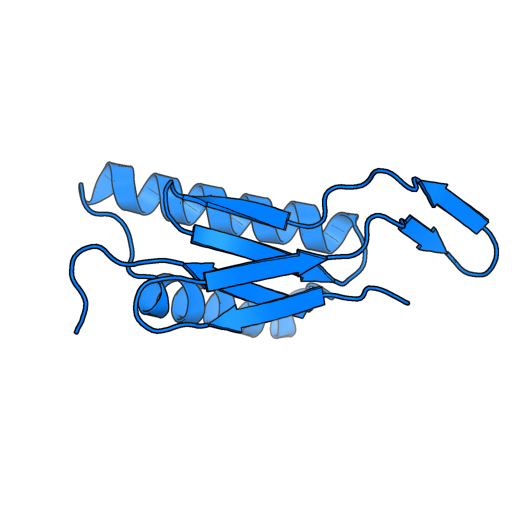. ASP A 1 108 ? -13.594 -7.029 10.216 1.00 88.88 108 ASP A O 1
ATOM 840 N N . ASP A 1 109 ? -11.908 -7.487 11.603 1.00 79.00 109 ASP A N 1
ATOM 841 C CA . ASP A 1 109 ? -12.661 -8.486 12.401 1.00 79.00 109 ASP A CA 1
ATOM 842 C C . ASP A 1 109 ? -13.916 -7.914 13.085 1.00 79.00 109 ASP A C 1
ATOM 844 O O . ASP A 1 109 ? -14.820 -8.642 13.500 1.00 79.00 109 ASP A O 1
ATOM 848 N N . LYS A 1 110 ? -13.938 -6.593 13.264 1.00 68.38 110 LYS A N 1
ATOM 849 C CA . LYS A 1 110 ? -15.068 -5.829 13.785 1.00 68.38 110 LYS A CA 1
ATOM 850 C C . LYS A 1 110 ? -15.467 -4.821 12.718 1.00 68.38 110 LYS A C 1
ATOM 852 O O . LYS A 1 110 ? -14.996 -3.687 12.733 1.00 68.38 110 LYS A O 1
ATOM 857 N N . ASP A 1 111 ? -16.299 -5.267 11.789 1.00 56.66 111 ASP A N 1
ATOM 858 C CA . ASP A 1 111 ? -16.904 -4.404 10.782 1.00 56.66 111 ASP A CA 1
ATOM 859 C C . ASP A 1 111 ? -17.970 -3.488 11.398 1.00 56.66 111 ASP A C 1
ATOM 861 O O . ASP A 1 111 ? -18.831 -3.955 12.148 1.00 56.66 111 ASP A O 1
ATOM 865 N N . GLY A 1 112 ? -17.958 -2.219 10.978 1.00 45.78 112 GLY A N 1
ATOM 866 C CA . GLY A 1 112 ? -19.143 -1.346 10.956 1.00 45.78 112 GLY A CA 1
ATOM 867 C C . GLY A 1 112 ? -19.419 -0.529 12.206 1.00 45.78 112 GLY A C 1
ATOM 868 O O . GLY A 1 112 ? -20.134 -1.035 13.098 1.00 45.78 112 GLY A O 1
#

InterPro domains:
  IPR001353 Proteasome, subunit alpha/beta [PF00227] (4-111)
  IPR023333 Proteasome B-type subunit [PTHR32194] (7-111)
  IPR029055 Nucleophile aminohydrolases, N-terminal [G3DSA:3.60.20.10] (1-112)
  IPR029055 Nucleophile aminohydrolases, N-terminal [SSF56235] (4-112)

Secondary structure (DSSP, 8-state):
----EEEEE-SS-EEEEE---EEETTEEEES----EEEEETTEEEEEES-HHHHHHHHHHHHHHHHHHHHHHSSPPPHHHHHHHHHHHHHHHTTTS----EEEEEE--SS--

Organism: Perkinsus marinus (strain ATCC 50983 / TXsc) (NCBI:txid423536)

Foldseek 3Di:
DDKDKDWDDDDQDIDIDIFQWDDDDPDTPTRHHDQWDDLDPFKIKGKDFDPVLSVVLSVVLSVVQVVVCVVVVDGDDLVRSVVVSVVVQVVCVVVPHRGMDMDMDGGDPDDD

Sequence (112 aa):
MTDCAFGIAGKDWVIIAADSH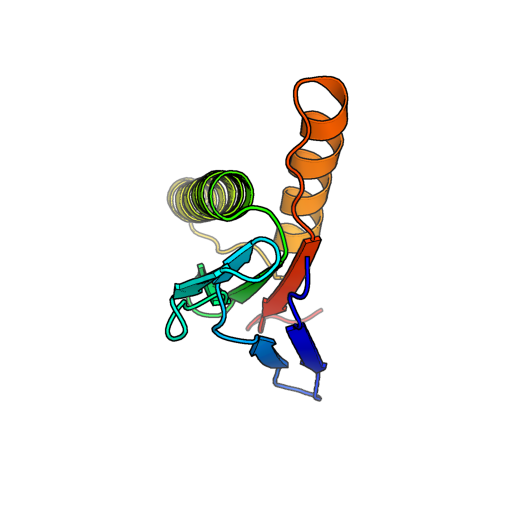VEQSIVKFKTTEDKIYEMDNNKLVAAAGPQADSNQFLEFISRNVELYALVNGIQLTTHALANFTRNELADALRKGPYQVNMLIGGYDDKDG

pLDDT: mean 90.54, std 7.54, range [45.78, 95.94]